Protein AF-A0A7U5JZ28-F1 (afdb_monomer_lite)

pLDDT: mean 78.53, std 17.07, range [39.22, 93.69]

Secondary structure (DSSP, 8-state):
--PPP-------S---EEEEEETTEEEEEEEHHHHHHHHT--HHHHHHHHSHHHHHHHHHHT-TTSEEEEESS----

Radius of gyration: 14.36 Å; chains: 1; bounding box: 32×45×30 Å

Sequence (77 aa):
MSEPPAKSHRPVRNNRECAIYKGEELLADGTVDEVADQLGISRETVIFYGTNTYKNRIAKRGSEKSRELIWLDDDED

Foldseek 3Di:
DDDDPDPPCPDPPPFFWKWKDFQPRTQDIGDLVRRCVSVVHDSVVLVVLADPVNVVVCVVVVHSRDIHMDTPVPPDD

Structure (mmCIF, N/CA/C/O backbone):
data_AF-A0A7U5JZ28-F1
#
_entry.id   AF-A0A7U5JZ28-F1
#
loop_
_atom_site.group_PDB
_atom_site.id
_atom_site.type_symbol
_atom_site.label_atom_id
_atom_site.label_alt_id
_atom_site.label_comp_id
_atom_site.label_asym_id
_atom_site.label_entity_id
_atom_site.label_seq_id
_atom_site.pdbx_PDB_ins_code
_atom_site.Cartn_x
_atom_site.Cartn_y
_atom_site.Cartn_z
_atom_site.occupancy
_atom_site.B_iso_or_equiv
_atom_site.auth_seq_id
_atom_site.auth_comp_id
_atom_site.auth_asym_id
_atom_site.auth_atom_id
_atom_site.pdbx_PDB_model_num
ATOM 1 N N . MET A 1 1 ? -6.962 -31.685 -11.932 1.00 49.41 1 MET A N 1
ATOM 2 C CA . MET A 1 1 ? -7.046 -30.346 -11.322 1.00 49.41 1 MET A CA 1
ATOM 3 C C . MET A 1 1 ? -5.976 -29.520 -12.000 1.00 49.41 1 MET A C 1
ATOM 5 O O . MET A 1 1 ? -4.813 -29.863 -11.858 1.00 49.41 1 MET A O 1
ATOM 9 N N . SER A 1 2 ? -6.354 -28.581 -12.866 1.00 40.03 2 SER A N 1
ATOM 10 C CA . SER A 1 2 ? -5.376 -27.729 -13.543 1.00 40.03 2 SER A CA 1
ATOM 11 C C . SER A 1 2 ? -4.857 -26.720 -12.531 1.00 40.03 2 SER A C 1
ATOM 13 O O . SER A 1 2 ? -5.576 -25.787 -12.182 1.00 40.03 2 SER A O 1
ATOM 15 N N . GLU A 1 3 ? -3.637 -26.924 -12.041 1.00 44.81 3 GLU A N 1
ATOM 16 C CA . GLU A 1 3 ? -2.861 -25.809 -11.508 1.00 44.81 3 GLU A CA 1
ATOM 17 C C . GLU A 1 3 ? -2.793 -24.744 -12.611 1.00 44.81 3 GLU A C 1
ATOM 19 O O . GLU A 1 3 ? -2.458 -25.075 -13.757 1.00 44.81 3 GLU A O 1
ATOM 24 N N . PRO A 1 4 ? -3.191 -23.491 -12.337 1.00 54.47 4 PRO A N 1
ATOM 25 C CA . PRO A 1 4 ? -3.009 -22.434 -13.314 1.00 54.47 4 PRO A CA 1
ATOM 26 C C . PRO A 1 4 ? -1.505 -22.330 -13.608 1.00 54.47 4 PRO A C 1
ATOM 28 O O . PRO A 1 4 ? -0.699 -22.457 -12.684 1.00 54.47 4 PRO A O 1
ATOM 31 N N . PRO A 1 5 ? -1.097 -22.128 -14.874 1.00 46.22 5 PRO A N 1
ATOM 32 C CA . PRO A 1 5 ? 0.314 -21.973 -15.193 1.00 46.22 5 PRO A CA 1
ATOM 33 C C . PRO A 1 5 ? 0.861 -20.808 -14.369 1.00 46.22 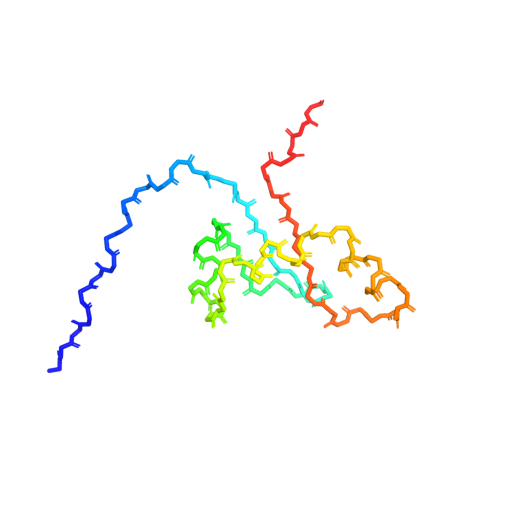5 PRO A C 1
ATOM 35 O O . PRO A 1 5 ? 0.273 -19.724 -14.380 1.00 46.22 5 PRO A O 1
ATOM 38 N N . ALA A 1 6 ? 1.956 -21.052 -13.642 1.00 56.34 6 ALA A N 1
ATOM 39 C CA . ALA A 1 6 ? 2.680 -20.027 -12.906 1.00 56.34 6 ALA A CA 1
ATOM 40 C C . ALA A 1 6 ? 2.839 -18.809 -13.823 1.00 56.34 6 ALA A C 1
ATOM 42 O O . ALA A 1 6 ? 3.468 -18.906 -14.883 1.00 56.34 6 ALA A O 1
ATOM 43 N N . LYS A 1 7 ? 2.176 -17.699 -13.463 1.00 53.12 7 LYS A N 1
ATOM 44 C CA . LYS A 1 7 ? 2.242 -16.449 -14.217 1.00 53.12 7 LYS A CA 1
ATOM 45 C C . LYS A 1 7 ? 3.724 -16.150 -14.409 1.00 53.12 7 LYS A C 1
ATOM 47 O O . LYS A 1 7 ? 4.462 -16.025 -13.437 1.00 53.12 7 LYS A O 1
ATOM 52 N N . SER A 1 8 ? 4.165 -16.129 -15.662 1.00 45.97 8 SER A N 1
ATOM 53 C CA . SER A 1 8 ? 5.540 -15.816 -16.025 1.00 45.97 8 SER A CA 1
ATOM 54 C C . SER A 1 8 ? 5.875 -14.440 -15.450 1.00 45.97 8 SER A C 1
ATOM 56 O O . SER A 1 8 ? 5.447 -13.423 -15.994 1.00 45.97 8 SER A O 1
ATOM 58 N N . HIS A 1 9 ? 6.607 -14.409 -14.334 1.00 54.03 9 HIS A N 1
ATOM 59 C CA . HIS A 1 9 ? 7.212 -13.199 -13.792 1.00 54.03 9 HIS A CA 1
ATOM 60 C C . HIS A 1 9 ? 8.370 -12.825 -14.721 1.00 54.03 9 HIS A C 1
ATOM 62 O O . HIS A 1 9 ? 9.545 -13.068 -14.457 1.00 54.03 9 HIS A O 1
ATOM 68 N N . ARG A 1 10 ? 8.030 -12.325 -15.909 1.00 48.59 10 ARG A N 1
ATOM 69 C CA . ARG A 1 10 ? 8.992 -11.644 -16.763 1.00 48.59 10 ARG A CA 1
ATOM 70 C C . ARG A 1 10 ? 9.237 -10.296 -16.080 1.00 48.59 10 ARG A C 1
ATOM 72 O O . ARG A 1 10 ? 8.273 -9.542 -15.956 1.00 48.59 10 ARG A O 1
ATOM 79 N N . PRO A 1 11 ? 10.459 -9.992 -15.612 1.00 45.66 11 PRO A N 1
ATOM 80 C CA . PRO A 1 11 ? 10.683 -8.850 -14.740 1.00 45.66 11 PRO A CA 1
ATOM 81 C C . PRO A 1 11 ? 10.426 -7.572 -15.531 1.00 45.66 11 PRO A C 1
ATOM 83 O O . PRO A 1 11 ? 11.193 -7.203 -16.429 1.00 45.66 11 PRO A O 1
ATOM 86 N N . VAL A 1 12 ? 9.318 -6.901 -15.225 1.00 53.41 12 VAL A N 1
ATOM 87 C CA . VAL A 1 12 ? 9.143 -5.509 -15.616 1.00 53.41 12 VAL A CA 1
ATOM 88 C C . VAL A 1 12 ? 10.093 -4.747 -14.705 1.00 53.41 12 VAL A C 1
ATOM 90 O O . VAL A 1 12 ? 9.921 -4.752 -13.493 1.00 53.41 12 VAL A O 1
ATOM 93 N N . ARG A 1 13 ? 11.149 -4.169 -15.282 1.00 51.44 13 ARG A N 1
ATOM 94 C CA . ARG A 1 13 ? 12.211 -3.423 -14.586 1.00 51.44 13 ARG A CA 1
ATOM 95 C C . ARG A 1 13 ? 11.675 -2.101 -14.017 1.00 51.44 13 ARG A C 1
ATOM 97 O O . ARG A 1 13 ? 12.080 -1.025 -14.433 1.00 51.44 13 ARG A O 1
ATOM 104 N N . ASN A 1 14 ? 10.726 -2.196 -13.099 1.00 56.16 14 ASN A N 1
ATOM 105 C CA . ASN A 1 14 ? 10.210 -1.128 -12.258 1.00 56.16 14 ASN A CA 1
ATOM 106 C C . ASN A 1 14 ? 10.199 -1.688 -10.831 1.00 56.16 14 ASN A C 1
ATOM 108 O O . ASN A 1 14 ? 9.153 -1.892 -10.227 1.00 56.16 14 ASN A O 1
ATOM 112 N N . ASN A 1 15 ? 11.404 -1.984 -10.347 1.00 60.91 15 ASN A N 1
ATOM 113 C CA . ASN A 1 15 ? 11.719 -2.740 -9.134 1.00 60.91 15 ASN A CA 1
ATOM 114 C C . ASN A 1 15 ? 11.423 -1.987 -7.828 1.00 60.91 15 ASN A C 1
ATOM 116 O O . ASN A 1 15 ? 12.042 -2.278 -6.818 1.00 60.91 15 ASN A O 1
ATOM 120 N N . ARG A 1 16 ? 10.515 -1.004 -7.846 1.00 76.88 16 ARG A N 1
ATOM 121 C CA . ARG A 1 16 ? 10.219 -0.222 -6.648 1.00 76.88 16 ARG A CA 1
ATOM 122 C C . ARG A 1 16 ? 9.506 -1.115 -5.649 1.00 76.88 16 ARG A C 1
ATOM 124 O O . ARG A 1 16 ? 8.345 -1.482 -5.860 1.00 76.88 16 ARG A O 1
ATOM 131 N N . GLU A 1 17 ? 10.232 -1.460 -4.602 1.00 87.19 17 GLU A N 1
ATOM 132 C CA . GLU A 1 17 ? 9.720 -2.197 -3.464 1.00 87.19 17 GLU A CA 1
ATOM 133 C C . GLU A 1 17 ? 8.812 -1.279 -2.644 1.00 87.19 17 GLU A C 1
ATOM 135 O O . GLU A 1 17 ? 9.055 -0.078 -2.477 1.00 87.19 17 GLU A O 1
ATOM 140 N N . CYS A 1 18 ? 7.703 -1.836 -2.184 1.00 91.19 18 CYS A N 1
ATOM 141 C CA . CYS A 1 18 ? 6.711 -1.141 -1.395 1.00 91.19 18 CYS A CA 1
ATOM 142 C C . CYS A 1 18 ? 6.132 -2.073 -0.337 1.00 91.19 18 CYS A C 1
ATOM 144 O O . CYS A 1 18 ? 6.028 -3.281 -0.535 1.00 91.19 18 CYS A O 1
ATOM 146 N N . ALA A 1 19 ? 5.715 -1.485 0.773 1.00 92.50 19 ALA A N 1
ATOM 147 C CA . ALA A 1 19 ? 4.992 -2.164 1.830 1.00 92.50 19 ALA A CA 1
ATOM 148 C C . ALA A 1 19 ? 3.652 -1.468 2.061 1.00 92.50 19 ALA A C 1
ATOM 150 O O . ALA A 1 19 ? 3.563 -0.236 2.066 1.00 92.50 19 ALA A O 1
ATOM 151 N N . ILE A 1 20 ? 2.601 -2.267 2.247 1.00 92.69 20 ILE A N 1
ATOM 152 C CA . ILE A 1 20 ? 1.279 -1.802 2.652 1.00 92.69 20 ILE A CA 1
ATOM 153 C C . ILE A 1 20 ? 1.076 -2.108 4.128 1.00 92.69 20 ILE A C 1
ATOM 155 O O . ILE A 1 20 ? 1.015 -3.271 4.524 1.00 92.69 20 ILE A O 1
ATOM 159 N N . TYR A 1 21 ? 0.860 -1.062 4.914 1.00 91.88 21 TYR A N 1
ATOM 160 C CA . TYR A 1 21 ? 0.507 -1.158 6.325 1.00 91.88 21 TYR A CA 1
ATOM 161 C C . TYR A 1 21 ? -0.967 -0.852 6.551 1.00 91.88 21 TYR A C 1
ATOM 163 O O . TYR A 1 21 ? -1.616 -0.192 5.737 1.00 91.88 21 TYR A O 1
ATOM 171 N N . LYS A 1 22 ? -1.505 -1.310 7.678 1.00 90.44 22 LYS A N 1
ATOM 172 C CA . LYS A 1 22 ? -2.811 -0.919 8.204 1.00 90.44 22 LYS A CA 1
ATOM 173 C C . LYS A 1 22 ? -2.678 -0.654 9.700 1.00 90.44 22 LYS A C 1
ATOM 175 O O . LYS A 1 22 ? -2.811 -1.561 10.519 1.00 90.44 22 LYS A O 1
ATOM 180 N N . GLY A 1 23 ? -2.430 0.604 10.046 1.00 87.19 23 GLY A N 1
ATOM 181 C CA . GLY A 1 23 ? -1.931 0.941 11.376 1.00 87.19 23 GLY A CA 1
ATOM 182 C C . GLY A 1 23 ? -0.537 0.344 11.549 1.00 87.19 23 GLY A C 1
ATOM 183 O O . GLY A 1 23 ? 0.336 0.600 10.730 1.00 87.19 23 GLY A O 1
ATOM 184 N N . GLU A 1 24 ? -0.356 -0.495 12.563 1.00 86.38 24 GLU A N 1
ATOM 185 C CA . GLU A 1 24 ? 0.922 -1.166 12.858 1.00 86.38 24 GLU A CA 1
ATOM 186 C C . GLU A 1 24 ? 1.062 -2.537 12.166 1.00 86.38 24 GLU A C 1
ATOM 188 O O . GLU A 1 24 ? 2.118 -3.162 12.210 1.00 86.38 24 GLU A O 1
ATOM 193 N N . GLU A 1 25 ? -0.002 -3.027 11.525 1.00 91.62 25 GLU A N 1
ATOM 194 C CA . GLU A 1 25 ? -0.021 -4.331 10.860 1.00 91.62 25 GLU A CA 1
ATOM 195 C C . GLU A 1 25 ? 0.536 -4.228 9.434 1.00 91.62 25 GLU A C 1
ATOM 197 O O . GLU A 1 25 ? 0.004 -3.476 8.614 1.00 91.62 25 GLU A O 1
ATOM 202 N N . LEU A 1 26 ? 1.574 -5.010 9.117 1.00 92.56 26 LEU A N 1
ATOM 203 C CA . LEU A 1 26 ? 2.042 -5.203 7.743 1.00 92.56 26 LEU A CA 1
ATOM 204 C C . LEU A 1 26 ? 1.074 -6.139 7.007 1.00 92.56 26 LEU A C 1
ATOM 206 O O . LEU A 1 26 ? 0.873 -7.278 7.423 1.00 92.56 26 LEU A O 1
ATOM 210 N N . LEU A 1 27 ? 0.477 -5.661 5.913 1.00 93.31 27 LEU A N 1
ATOM 211 C CA . LEU A 1 27 ? -0.448 -6.450 5.096 1.00 93.31 27 LEU A CA 1
ATOM 212 C C . LEU A 1 27 ? 0.252 -7.198 3.961 1.00 93.31 27 LEU A C 1
ATOM 214 O O . LEU A 1 27 ? -0.136 -8.323 3.660 1.00 93.31 27 LEU A O 1
ATOM 218 N N . ALA A 1 28 ? 1.205 -6.548 3.294 1.00 93.69 28 ALA A N 1
ATOM 219 C CA . ALA A 1 28 ? 1.983 -7.115 2.196 1.00 93.69 28 ALA A CA 1
ATOM 220 C C . ALA A 1 28 ? 3.204 -6.235 1.910 1.00 93.69 28 ALA A C 1
ATOM 222 O O . ALA A 1 28 ? 3.128 -5.013 2.057 1.00 93.69 28 ALA A O 1
ATOM 223 N N . ASP A 1 29 ? 4.278 -6.847 1.433 1.00 92.19 29 ASP A N 1
ATOM 224 C CA . ASP A 1 29 ? 5.496 -6.191 0.967 1.00 92.19 29 ASP A CA 1
ATOM 225 C C . ASP A 1 29 ? 6.017 -6.839 -0.328 1.00 92.19 29 ASP A C 1
ATOM 227 O O . ASP A 1 29 ? 5.522 -7.887 -0.760 1.00 92.19 29 ASP A O 1
ATOM 231 N N . GLY A 1 30 ? 6.967 -6.169 -0.981 1.00 90.56 30 GLY A N 1
ATOM 232 C CA . GLY A 1 30 ? 7.571 -6.574 -2.251 1.00 90.56 30 GLY A CA 1
ATOM 233 C C . GLY A 1 30 ? 7.329 -5.548 -3.357 1.00 90.56 30 GLY A C 1
ATOM 234 O O . GLY A 1 30 ? 7.075 -4.369 -3.105 1.00 90.56 30 GLY A O 1
ATOM 235 N N . THR A 1 31 ? 7.398 -5.962 -4.620 1.00 90.7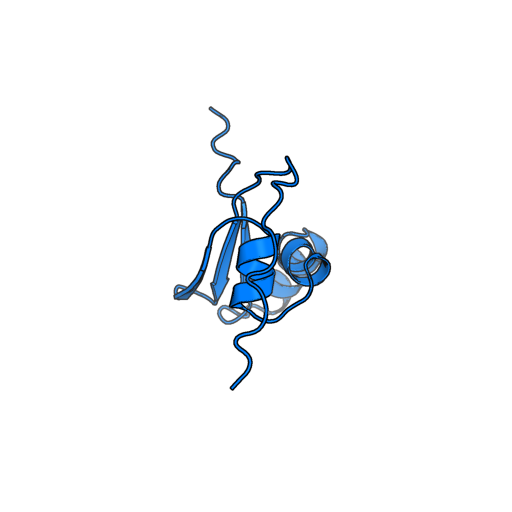5 31 THR A N 1
ATOM 236 C CA . THR A 1 31 ? 7.088 -5.059 -5.739 1.00 90.75 31 THR A CA 1
ATOM 237 C C . THR A 1 31 ? 5.598 -4.712 -5.789 1.00 90.75 31 THR A C 1
ATOM 239 O O . THR A 1 31 ? 4.746 -5.452 -5.301 1.00 90.75 31 THR A O 1
ATOM 242 N N . VAL A 1 32 ? 5.246 -3.599 -6.441 1.00 89.38 32 VAL A N 1
ATOM 243 C CA . VAL A 1 32 ? 3.839 -3.177 -6.618 1.00 89.38 32 VAL A CA 1
ATOM 244 C C . VAL A 1 32 ? 2.964 -4.300 -7.191 1.00 89.38 32 VAL A C 1
ATOM 246 O O . VAL A 1 32 ? 1.808 -4.442 -6.797 1.00 89.38 32 VAL A O 1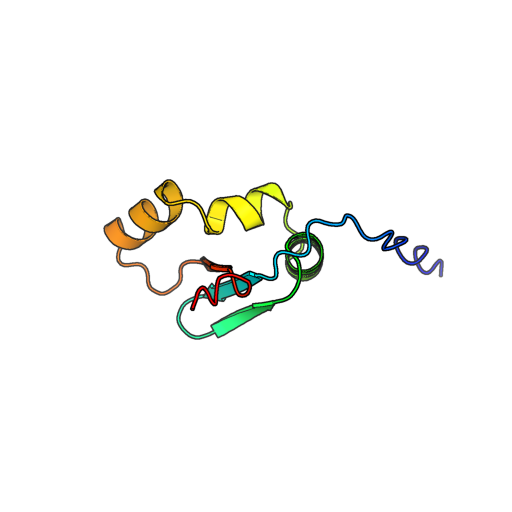
ATOM 249 N N . ASP A 1 33 ? 3.505 -5.083 -8.125 1.00 88.75 33 ASP A N 1
ATOM 250 C CA . ASP A 1 33 ? 2.801 -6.194 -8.761 1.00 88.75 33 ASP A CA 1
ATOM 251 C C . ASP A 1 33 ? 2.637 -7.390 -7.803 1.00 88.75 33 ASP A C 1
ATOM 253 O O . ASP A 1 33 ? 1.542 -7.940 -7.702 1.00 88.75 33 ASP A O 1
ATOM 257 N N . GLU A 1 34 ? 3.663 -7.737 -7.020 1.00 89.38 34 GLU A N 1
ATOM 258 C CA . GLU A 1 34 ? 3.560 -8.788 -5.994 1.00 89.38 34 GLU A CA 1
ATOM 259 C C . GLU A 1 34 ? 2.577 -8.413 -4.888 1.00 89.38 34 GLU A C 1
ATOM 261 O O . GLU A 1 34 ? 1.753 -9.232 -4.490 1.00 89.38 34 GLU A O 1
ATOM 266 N N . VAL A 1 35 ? 2.617 -7.166 -4.419 1.00 91.75 35 VAL A N 1
ATOM 267 C CA . VAL A 1 35 ? 1.674 -6.636 -3.427 1.00 91.75 35 VAL A CA 1
ATOM 268 C C . VAL A 1 35 ? 0.246 -6.636 -3.981 1.00 91.75 35 VAL A C 1
ATOM 270 O O . VAL A 1 35 ? -0.700 -6.974 -3.268 1.00 91.75 35 VAL A O 1
ATOM 273 N N . ALA A 1 36 ? 0.072 -6.284 -5.258 1.00 91.19 36 ALA A N 1
ATOM 274 C CA . ALA A 1 36 ? -1.220 -6.332 -5.934 1.00 91.19 36 ALA A CA 1
ATOM 275 C C . ALA A 1 36 ? -1.782 -7.764 -5.985 1.00 91.19 36 ALA A C 1
ATOM 277 O O . ALA A 1 36 ? -2.942 -7.971 -5.619 1.00 91.19 36 ALA A O 1
ATOM 278 N N . ASP A 1 37 ? -0.965 -8.749 -6.374 1.00 92.00 37 ASP A N 1
ATOM 279 C CA . ASP A 1 37 ? -1.356 -10.164 -6.393 1.00 92.00 37 ASP A CA 1
ATOM 280 C C . ASP A 1 37 ? -1.628 -10.705 -4.971 1.00 92.00 37 ASP A C 1
ATOM 282 O O . ASP A 1 37 ? -2.653 -11.358 -4.768 1.00 92.00 37 ASP A O 1
ATOM 286 N N . GLN A 1 38 ? -0.789 -10.389 -3.973 1.00 92.06 38 GLN A N 1
ATOM 287 C CA . GLN A 1 38 ? -0.970 -10.812 -2.571 1.00 92.06 38 GLN A CA 1
ATOM 288 C C . GLN A 1 38 ? -2.281 -10.294 -1.965 1.00 92.06 38 GLN A C 1
ATOM 290 O O . GLN A 1 38 ? -2.995 -11.026 -1.279 1.00 92.06 38 GLN A O 1
ATOM 295 N N . LEU A 1 39 ? -2.618 -9.028 -2.229 1.00 89.56 39 LEU A N 1
ATOM 296 C CA . LEU A 1 39 ? -3.826 -8.388 -1.706 1.00 89.56 39 LEU A CA 1
ATOM 297 C C . LEU A 1 39 ? -5.060 -8.596 -2.598 1.00 89.56 39 LEU A C 1
ATOM 299 O O . LEU A 1 39 ? -6.161 -8.200 -2.206 1.00 89.56 39 LEU A O 1
ATOM 303 N N . GLY A 1 40 ? -4.894 -9.180 -3.789 1.00 93.06 40 GLY A N 1
ATOM 304 C CA . GLY A 1 40 ? -5.963 -9.359 -4.772 1.00 93.06 40 GLY A CA 1
ATOM 305 C C . GLY A 1 40 ? -6.554 -8.038 -5.281 1.00 93.06 40 GLY A C 1
ATOM 306 O O . GLY A 1 40 ? -7.757 -7.957 -5.530 1.00 93.06 40 GL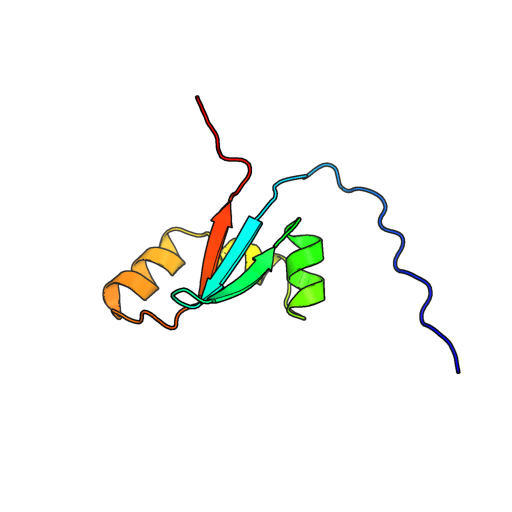Y A O 1
ATOM 307 N N . ILE A 1 41 ? -5.736 -6.988 -5.395 1.00 93.00 41 ILE A N 1
ATOM 308 C CA . ILE A 1 41 ? -6.140 -5.649 -5.859 1.00 93.00 41 ILE A CA 1
ATOM 309 C C . ILE A 1 41 ? -5.383 -5.252 -7.127 1.00 93.00 41 ILE A C 1
ATOM 311 O O . ILE A 1 41 ? -4.375 -5.847 -7.482 1.00 93.00 41 ILE A O 1
ATOM 315 N N . SER A 1 42 ? -5.848 -4.214 -7.820 1.00 90.69 42 SER A N 1
ATOM 316 C CA . SER A 1 42 ? -5.159 -3.704 -9.008 1.00 90.69 42 SER A CA 1
ATOM 317 C C . SER A 1 42 ? -3.883 -2.940 -8.644 1.00 90.69 42 SER A C 1
ATOM 319 O O . SER A 1 42 ? -3.862 -2.192 -7.664 1.00 90.69 42 SER A O 1
ATOM 321 N N . ARG A 1 43 ? -2.869 -2.997 -9.516 1.00 90.62 43 ARG A N 1
ATOM 322 C CA . ARG A 1 43 ? -1.629 -2.200 -9.423 1.00 90.62 43 ARG A CA 1
ATOM 323 C C . ARG A 1 43 ? -1.888 -0.705 -9.190 1.00 90.62 43 ARG A C 1
ATOM 325 O O . ARG A 1 43 ? -1.248 -0.076 -8.355 1.00 90.62 43 ARG A O 1
ATOM 332 N N . GLU A 1 44 ? -2.875 -0.140 -9.884 1.00 90.19 44 GLU A N 1
ATOM 333 C CA . GLU A 1 44 ? -3.286 1.261 -9.715 1.00 90.19 44 GLU A CA 1
ATOM 334 C C . GLU A 1 44 ? -3.775 1.567 -8.294 1.00 90.19 44 GLU A C 1
ATOM 336 O O . GLU A 1 44 ? -3.542 2.659 -7.785 1.00 90.19 44 GLU A O 1
ATOM 341 N N . THR A 1 45 ? -4.419 0.601 -7.629 1.00 91.06 45 THR A N 1
ATOM 342 C CA . THR A 1 45 ? -4.896 0.755 -6.246 1.00 91.06 45 THR A CA 1
ATOM 343 C C . THR A 1 45 ? -3.731 0.771 -5.265 1.00 91.06 45 THR A C 1
ATOM 345 O O . THR A 1 45 ? -3.731 1.583 -4.342 1.00 91.06 45 THR A O 1
ATOM 348 N N . VAL A 1 46 ? -2.724 -0.077 -5.493 1.00 91.12 46 VAL A N 1
ATOM 349 C CA . VAL A 1 46 ? -1.480 -0.076 -4.712 1.00 91.12 46 VAL A CA 1
ATOM 350 C C . VAL A 1 46 ? -0.817 1.299 -4.817 1.00 91.12 46 VAL A C 1
ATOM 352 O O . VAL A 1 46 ? -0.651 1.977 -3.809 1.00 91.12 46 VAL A O 1
ATOM 355 N N . ILE A 1 47 ? -0.568 1.785 -6.039 1.00 89.56 47 ILE A N 1
ATOM 356 C CA . ILE A 1 47 ? 0.037 3.108 -6.276 1.00 89.56 47 ILE A CA 1
ATOM 357 C C . ILE A 1 47 ? -0.814 4.230 -5.666 1.00 89.56 47 ILE A C 1
ATOM 359 O O . ILE A 1 47 ? -0.274 5.166 -5.075 1.00 89.56 47 ILE A O 1
ATOM 363 N N . PHE A 1 48 ? -2.143 4.135 -5.766 1.00 90.00 48 PHE A N 1
ATOM 364 C CA . PHE A 1 48 ? -3.063 5.116 -5.198 1.00 90.00 48 PHE A CA 1
ATOM 365 C C . PHE A 1 48 ? -2.875 5.290 -3.686 1.00 90.00 48 PHE A C 1
ATOM 367 O O . PHE A 1 48 ? -2.921 6.428 -3.208 1.00 90.00 48 PHE A O 1
ATOM 374 N N . TYR A 1 49 ? -2.592 4.212 -2.944 1.00 89.94 49 TYR A N 1
ATOM 375 C CA . TYR A 1 49 ? -2.296 4.289 -1.510 1.00 89.94 49 TYR A CA 1
ATOM 376 C C . TYR A 1 49 ? -1.037 5.107 -1.190 1.00 89.94 49 TYR A C 1
ATOM 378 O O . TYR A 1 49 ? -0.945 5.687 -0.110 1.00 89.94 49 TYR A O 1
ATOM 386 N N . GLY A 1 50 ? -0.103 5.223 -2.136 1.00 87.06 50 GLY A N 1
ATOM 387 C CA . GLY A 1 50 ? 1.097 6.051 -2.000 1.00 87.06 50 GLY A CA 1
ATOM 388 C C . GLY A 1 50 ? 0.881 7.528 -2.334 1.00 87.06 50 GLY A C 1
ATOM 389 O O . GLY A 1 50 ? 1.747 8.352 -2.045 1.00 87.06 50 GLY A O 1
ATOM 390 N N . THR A 1 51 ? -0.255 7.898 -2.936 1.00 89.62 51 THR A N 1
ATOM 391 C CA . THR A 1 51 ? -0.484 9.273 -3.410 1.00 89.62 51 THR A CA 1
ATOM 392 C C . THR A 1 51 ? -0.723 10.260 -2.268 1.00 89.62 51 THR A C 1
ATOM 394 O O . THR A 1 51 ? -1.441 9.976 -1.307 1.00 89.62 51 THR A O 1
ATOM 397 N N . ASN A 1 52 ? -0.217 11.489 -2.422 1.00 86.94 52 ASN A N 1
ATOM 398 C CA . ASN A 1 52 ? -0.413 12.552 -1.431 1.00 86.94 52 ASN A CA 1
ATOM 399 C C . ASN A 1 52 ? -1.903 12.872 -1.205 1.00 86.94 52 ASN A C 1
ATOM 401 O O . ASN A 1 52 ? -2.329 13.146 -0.087 1.00 86.94 52 ASN A O 1
ATOM 405 N N . THR A 1 53 ? -2.730 12.785 -2.252 1.00 88.56 53 THR A N 1
ATOM 406 C CA . THR A 1 53 ? -4.190 12.946 -2.152 1.00 88.56 53 THR A CA 1
ATOM 407 C C . THR A 1 53 ? -4.807 11.941 -1.183 1.00 88.56 53 THR A C 1
ATOM 409 O O . THR A 1 53 ? -5.645 12.312 -0.356 1.00 88.56 53 THR A O 1
ATOM 412 N N . TYR A 1 54 ? -4.400 10.674 -1.269 1.00 87.19 54 TYR A N 1
ATOM 413 C CA . TYR A 1 54 ? -4.916 9.631 -0.396 1.00 87.19 54 TYR A CA 1
ATOM 414 C C . TYR A 1 54 ? -4.408 9.789 1.041 1.00 87.19 54 TYR A C 1
ATOM 416 O O . TYR A 1 54 ? -5.222 9.786 1.967 1.00 87.19 54 TYR A O 1
ATOM 424 N N . LYS A 1 55 ? -3.110 10.063 1.223 1.00 85.38 55 LYS A N 1
ATOM 425 C CA . LYS A 1 55 ? -2.514 10.354 2.539 1.00 85.38 55 LYS A CA 1
ATOM 426 C C . LYS A 1 55 ? -3.209 11.531 3.233 1.00 85.38 55 LYS A C 1
ATOM 428 O O . LYS A 1 55 ? -3.678 11.401 4.362 1.00 85.38 55 LYS A O 1
ATOM 433 N N . ASN A 1 56 ? -3.439 12.634 2.516 1.00 86.81 56 ASN A N 1
ATOM 434 C CA . ASN A 1 56 ? -4.187 13.792 3.023 1.00 86.81 56 ASN A CA 1
ATOM 435 C C . ASN A 1 56 ? -5.629 13.445 3.424 1.00 86.81 56 ASN A C 1
ATOM 437 O O . ASN A 1 56 ? -6.173 14.010 4.376 1.00 86.81 56 ASN A O 1
ATOM 441 N N . ARG A 1 57 ? -6.279 12.525 2.700 1.00 85.44 57 ARG A N 1
ATOM 442 C CA . ARG A 1 57 ? -7.631 12.055 3.030 1.00 85.44 57 ARG A CA 1
ATOM 443 C C . ARG A 1 57 ? -7.645 11.228 4.315 1.00 85.44 57 ARG A C 1
ATOM 445 O O . ARG A 1 57 ? -8.595 11.361 5.086 1.00 85.44 57 ARG A O 1
ATOM 452 N N . ILE A 1 58 ? -6.631 10.392 4.536 1.00 85.94 58 ILE A N 1
ATOM 453 C CA . ILE A 1 58 ? -6.477 9.612 5.771 1.00 85.94 58 ILE A CA 1
ATOM 454 C C . ILE A 1 58 ? -6.194 10.543 6.948 1.00 85.94 58 ILE A C 1
ATOM 456 O O . ILE A 1 58 ? -6.911 10.477 7.946 1.00 85.94 58 ILE A O 1
ATOM 460 N N . ALA A 1 59 ? -5.239 11.464 6.792 1.00 82.88 59 ALA A N 1
ATOM 461 C CA . ALA A 1 59 ? -4.865 12.430 7.822 1.00 82.88 59 ALA A CA 1
ATOM 462 C C . ALA A 1 59 ? -6.070 13.260 8.293 1.00 82.88 59 ALA A C 1
ATOM 464 O O . ALA A 1 59 ? -6.314 13.385 9.489 1.00 82.88 59 ALA A O 1
ATOM 465 N N . LYS A 1 60 ? -6.906 13.741 7.361 1.00 84.75 60 LYS A N 1
ATOM 466 C CA . LYS A 1 60 ? -8.145 14.473 7.690 1.00 84.75 60 LYS A CA 1
ATOM 467 C C . LYS A 1 60 ? -9.197 13.632 8.417 1.00 84.75 60 LYS A C 1
ATOM 469 O O . LYS A 1 60 ? -10.039 14.192 9.108 1.00 84.75 60 LYS A O 1
ATOM 474 N N . ARG A 1 61 ? -9.207 12.312 8.213 1.00 81.94 61 ARG A N 1
ATOM 475 C CA . ARG A 1 61 ? -10.156 11.395 8.861 1.00 81.94 61 ARG A CA 1
ATOM 476 C C . ARG A 1 61 ? -9.687 10.927 10.238 1.00 81.94 61 ARG A C 1
ATOM 478 O O . ARG A 1 61 ? -10.519 10.414 10.975 1.00 81.94 61 ARG A O 1
ATOM 485 N N . GLY A 1 62 ? -8.395 11.053 10.558 1.00 74.75 62 GLY A N 1
ATOM 486 C CA . GLY A 1 62 ? -7.816 10.530 11.801 1.00 74.75 62 GLY A CA 1
ATOM 487 C C . GLY A 1 62 ? -7.947 9.008 11.936 1.00 74.75 62 GLY A C 1
ATOM 488 O O . GLY A 1 62 ? -8.048 8.493 13.041 1.00 74.75 62 GLY A O 1
ATOM 489 N N . SER A 1 63 ? -8.033 8.282 10.816 1.00 75.31 63 SER A N 1
ATOM 490 C CA . SER A 1 63 ? -8.278 6.838 10.828 1.00 75.31 63 SER A CA 1
ATOM 491 C C . SER A 1 63 ? -6.965 6.066 10.768 1.00 75.31 63 SER A C 1
ATOM 493 O O . SER A 1 63 ? -6.441 5.830 9.678 1.00 75.31 63 SER A O 1
ATOM 495 N N . GLU A 1 64 ? -6.510 5.599 11.928 1.00 70.69 64 GLU A N 1
ATOM 496 C CA . GLU A 1 64 ? -5.318 4.752 12.111 1.00 70.69 64 GLU A CA 1
ATOM 497 C C . GLU A 1 64 ? -5.449 3.380 11.428 1.00 70.69 64 GLU A C 1
ATOM 499 O O . GLU A 1 64 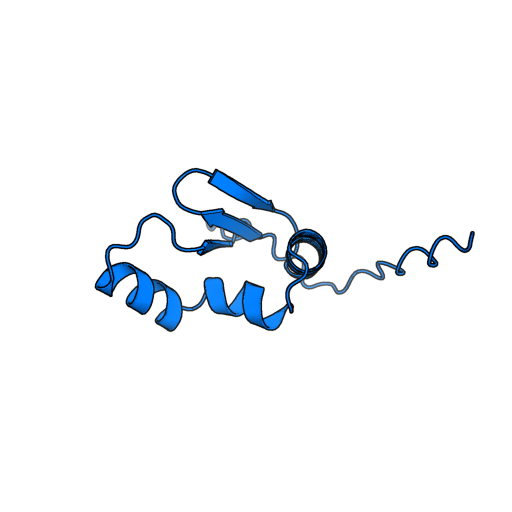? -4.464 2.714 11.149 1.00 70.69 64 GLU A O 1
ATOM 504 N N . LYS A 1 65 ? -6.675 2.955 11.091 1.00 77.69 65 LYS A N 1
ATOM 505 C CA . LYS A 1 65 ? -6.958 1.667 10.426 1.00 77.69 65 LYS A CA 1
ATOM 506 C C . LYS A 1 65 ? -6.953 1.744 8.896 1.00 77.69 65 LYS A C 1
ATOM 508 O O . LYS A 1 65 ? -7.479 0.843 8.235 1.00 77.69 65 LYS A O 1
ATOM 513 N N . SER A 1 66 ? -6.461 2.842 8.330 1.00 85.31 66 SER A N 1
ATOM 514 C CA . SER A 1 66 ? -6.390 3.024 6.877 1.00 85.31 66 SER A CA 1
ATOM 515 C C . SER A 1 66 ? -5.171 2.302 6.315 1.00 85.31 66 SER A C 1
ATOM 517 O O . SER A 1 66 ? -4.176 2.147 7.012 1.00 85.31 66 SER A O 1
ATOM 519 N N . ARG A 1 67 ? -5.260 1.848 5.063 1.00 88.62 67 ARG A N 1
ATOM 520 C CA . ARG A 1 67 ? -4.105 1.261 4.381 1.00 88.62 67 ARG A CA 1
ATOM 521 C C . ARG A 1 67 ? -3.127 2.372 4.027 1.00 88.62 67 ARG A C 1
ATOM 523 O O . ARG A 1 67 ? -3.582 3.423 3.599 1.00 88.62 67 ARG A O 1
ATOM 530 N N . GLU A 1 68 ? -1.833 2.154 4.164 1.00 89.31 68 GLU A N 1
ATOM 531 C CA . GLU A 1 68 ? -0.806 3.119 3.774 1.00 89.31 68 GLU A CA 1
ATOM 532 C C . GLU A 1 68 ? 0.281 2.417 2.972 1.00 89.31 68 GLU A C 1
ATOM 534 O O . GLU A 1 68 ? 0.730 1.348 3.369 1.00 89.31 68 GLU A O 1
ATOM 539 N N . LEU A 1 69 ? 0.680 3.014 1.845 1.00 90.50 69 LEU A N 1
ATOM 540 C CA . LEU A 1 69 ? 1.833 2.553 1.080 1.00 90.50 69 LEU A CA 1
ATOM 541 C C . LEU A 1 69 ? 3.075 3.343 1.477 1.00 90.50 69 LEU A C 1
ATOM 543 O O . LEU A 1 69 ? 3.095 4.580 1.383 1.00 90.50 69 LEU A O 1
ATOM 547 N N . ILE A 1 70 ? 4.119 2.599 1.822 1.00 89.25 70 ILE A N 1
ATOM 548 C CA . ILE A 1 70 ? 5.477 3.080 2.042 1.00 89.25 70 ILE A CA 1
ATOM 549 C C . ILE A 1 70 ? 6.356 2.514 0.927 1.00 89.25 70 ILE A C 1
ATOM 551 O O . ILE A 1 70 ? 6.326 1.314 0.663 1.00 89.25 70 ILE A O 1
ATOM 555 N N . TRP A 1 71 ? 7.091 3.384 0.236 1.00 88.81 71 TRP A N 1
ATOM 556 C CA . TRP A 1 71 ? 8.120 2.959 -0.712 1.00 88.81 71 TRP A CA 1
ATOM 557 C C . TRP A 1 71 ? 9.373 2.603 0.087 1.00 88.81 71 TRP A C 1
ATOM 559 O O . TRP A 1 71 ? 9.790 3.397 0.923 1.00 88.81 71 TRP A O 1
ATOM 569 N N . LEU A 1 72 ? 9.919 1.408 -0.135 1.00 84.12 72 LEU A N 1
ATOM 570 C CA . LEU A 1 72 ? 11.106 0.904 0.571 1.00 84.12 72 LEU A CA 1
ATOM 571 C C . LEU A 1 72 ? 12.407 1.190 -0.197 1.00 84.12 72 LEU A C 1
ATOM 573 O O . LEU A 1 72 ? 13.486 1.041 0.347 1.00 84.12 72 LEU A O 1
ATOM 577 N N . ASP A 1 73 ? 12.286 1.619 -1.453 1.00 69.69 73 ASP A N 1
ATOM 578 C CA . ASP A 1 73 ? 13.395 1.980 -2.350 1.00 69.69 73 ASP A CA 1
ATOM 579 C C . ASP A 1 73 ? 13.865 3.442 -2.159 1.00 69.69 73 ASP A C 1
ATOM 581 O O . ASP A 1 73 ? 14.656 3.944 -2.947 1.00 69.69 73 ASP A O 1
ATOM 585 N N . ASP A 1 74 ? 13.336 4.145 -1.150 1.00 58.69 74 ASP A N 1
ATOM 586 C CA . ASP A 1 74 ? 13.579 5.575 -0.884 1.00 5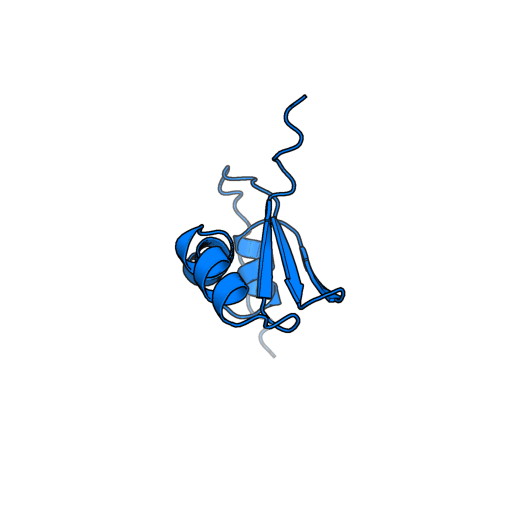8.69 74 ASP A CA 1
ATOM 587 C C . ASP A 1 74 ? 14.547 5.788 0.300 1.00 58.69 74 ASP A C 1
ATOM 589 O O . ASP A 1 74 ? 14.452 6.778 1.021 1.00 58.69 74 ASP A O 1
ATOM 593 N N . ASP A 1 75 ? 15.488 4.860 0.514 1.00 50.16 75 ASP A N 1
ATOM 594 C CA . ASP A 1 75 ? 16.737 5.163 1.226 1.00 50.16 75 ASP A CA 1
ATOM 595 C C . ASP A 1 75 ? 17.602 6.066 0.310 1.00 50.16 75 ASP A C 1
ATOM 597 O O . ASP A 1 75 ? 18.583 5.628 -0.295 1.00 50.16 75 ASP A O 1
ATOM 601 N N . GLU A 1 76 ? 17.193 7.330 0.134 1.00 47.06 76 GLU A N 1
ATOM 602 C CA . GLU A 1 76 ? 18.105 8.403 -0.286 1.00 47.06 76 GLU A CA 1
ATOM 603 C C . GLU A 1 76 ? 18.955 8.820 0.931 1.00 47.06 76 GLU A C 1
ATOM 605 O O . GLU A 1 76 ? 18.429 9.317 1.929 1.00 47.06 76 GLU A O 1
ATOM 610 N N . ASP A 1 77 ? 20.264 8.564 0.812 1.00 39.22 77 ASP A N 1
ATOM 611 C CA . ASP A 1 77 ? 21.394 9.087 1.607 1.00 39.22 77 ASP A CA 1
ATOM 612 C C . ASP A 1 77 ? 21.325 10.614 1.849 1.00 39.22 77 ASP A C 1
ATOM 614 O O . ASP A 1 77 ? 21.009 11.366 0.892 1.00 39.22 77 ASP A O 1
#